Protein AF-A0A7W7KFP0-F1 (afdb_monomer)

Radius of gyration: 13.48 Å; Cα contacts (8 Å, |Δi|>4): 102; chains: 1; bounding box: 31×22×34 Å

Organism: Pseudomonas nitroreducens (NCBI:txid46680)

Mean predicted aligned error: 7.27 Å

Solvent-accessible surface area (backbone atoms only — not comparable to full-atom values): 4066 Å² total; per-residue (Å²): 134,78,56,59,31,90,88,79,64,45,59,57,46,46,78,50,76,38,69,68,48,75,49,76,56,92,96,47,75,48,78,42,70,64,45,42,34,32,35,20,71,85,81,66,46,75,47,56,35,72,76,42,44,56,53,53,51,53,47,54,50,41,58,74,70,68,112

Secondary structure (DSSP, 8-state):
-PPPPTTT--S-EEEEEEEEEEEEETTEEEEEEEEEEEEETTT--EEE-HHHHHHHHHHHHHHHTT-

pLDDT: mean 79.53, std 9.09, range [47.38, 90.56]

Nearest PDB structures (foldseek):
  3ga8-assembly1_A  TM=4.831E-01  e=9.027E-02  Escherichia coli K-12
  3o9x-assembly1_A  TM=5.345E-01  e=5.562E-01  Escherichia coli K-12
  7ul7-assembly1_b  TM=2.916E-01  e=5.565E+00  Mammarenavirus lassaense

Foldseek 3Di:
DQDADPPPRDSQKDKDWDQWDWDDDPPDIDIDGTWTFIARPPVRDTGTDPVNVVVVVVVVVVVVVVD

Sequence (67 aa):
MSHNCSKCGSHNTHKFNYEHFRVDYLDTSIDFHGIQGHQCLDCRNLDLSPACQAKVDQVDIAIRAGL

Structure (mmCIF, N/CA/C/O backbone):
data_AF-A0A7W7KFP0-F1
#
_entry.id   AF-A0A7W7KFP0-F1
#
loop_
_atom_site.group_PDB
_atom_site.id
_atom_site.type_symbol
_atom_site.label_atom_id
_atom_site.label_alt_id
_atom_site.label_comp_id
_atom_site.label_asym_id
_atom_site.label_entity_id
_atom_site.label_seq_id
_atom_site.pdbx_PDB_ins_code
_atom_site.Cartn_x
_atom_site.Cartn_y
_atom_site.Cartn_z
_atom_site.occupancy
_atom_site.B_iso_or_equiv
_atom_site.auth_seq_id
_atom_site.auth_comp_id
_atom_site.auth_asym_id
_atom_site.auth_atom_id
_atom_site.pdbx_PDB_model_num
ATOM 1 N N . MET A 1 1 ? 12.563 8.594 -14.356 1.00 47.38 1 MET A N 1
ATOM 2 C CA . MET A 1 1 ? 13.126 7.281 -13.981 1.00 47.38 1 MET A CA 1
ATOM 3 C C . MET A 1 1 ? 11.964 6.318 -13.836 1.00 47.38 1 MET A C 1
ATOM 5 O O . MET A 1 1 ? 11.090 6.588 -13.023 1.00 47.38 1 MET A O 1
ATOM 9 N N . SER A 1 2 ? 11.903 5.286 -14.676 1.00 59.69 2 SER A N 1
ATOM 10 C CA . SER A 1 2 ? 10.848 4.267 -14.633 1.00 59.69 2 SER A CA 1
ATOM 11 C C . SER A 1 2 ? 11.112 3.322 -13.462 1.00 59.69 2 SER A C 1
ATOM 13 O O . SER A 1 2 ? 12.240 2.865 -13.295 1.00 59.69 2 SER A O 1
ATOM 15 N N . HIS A 1 3 ? 10.109 3.074 -12.623 1.00 76.56 3 HIS A N 1
ATOM 16 C CA . HIS A 1 3 ? 10.203 2.103 -11.535 1.00 76.56 3 HIS A CA 1
ATOM 17 C C . HIS A 1 3 ? 9.997 0.692 -12.099 1.00 76.56 3 HIS A C 1
ATOM 19 O O . HIS A 1 3 ? 9.105 0.492 -12.927 1.00 76.56 3 HIS A O 1
ATOM 25 N N . ASN A 1 4 ? 10.798 -0.276 -11.663 1.00 87.12 4 ASN A N 1
ATOM 26 C CA . ASN A 1 4 ? 10.624 -1.670 -12.064 1.00 87.12 4 ASN A CA 1
ATOM 27 C C . ASN A 1 4 ? 9.694 -2.353 -11.075 1.00 87.12 4 ASN A C 1
ATOM 29 O O . ASN A 1 4 ? 9.885 -2.230 -9.870 1.00 87.12 4 ASN A O 1
ATOM 33 N N . CYS A 1 5 ? 8.725 -3.102 -11.585 1.00 86.94 5 CYS A N 1
ATOM 34 C CA . CYS A 1 5 ? 7.858 -3.910 -10.749 1.00 86.94 5 CYS A CA 1
ATOM 35 C C . CYS A 1 5 ? 8.670 -4.971 -10.001 1.00 86.94 5 CYS A C 1
ATOM 37 O O . CYS A 1 5 ? 9.337 -5.794 -10.633 1.00 86.94 5 CYS A O 1
ATOM 39 N N . SER A 1 6 ? 8.546 -5.017 -8.677 1.00 86.50 6 SER A N 1
ATOM 40 C CA . SER A 1 6 ? 9.243 -5.992 -7.828 1.00 86.50 6 SER A CA 1
ATOM 41 C C . SER A 1 6 ? 8.843 -7.443 -8.118 1.00 86.50 6 SER A C 1
ATOM 43 O O . SER A 1 6 ? 9.650 -8.355 -7.956 1.00 86.50 6 SER A O 1
ATOM 45 N N . LYS A 1 7 ? 7.607 -7.667 -8.585 1.00 88.62 7 LYS A N 1
ATOM 46 C CA . LYS A 1 7 ? 7.046 -9.007 -8.803 1.00 88.62 7 LYS A CA 1
ATOM 47 C C . LYS A 1 7 ? 7.416 -9.631 -10.146 1.00 88.62 7 LYS A C 1
ATOM 49 O O . LYS A 1 7 ? 7.656 -10.831 -10.211 1.00 88.62 7 LYS A O 1
ATOM 54 N N . CYS A 1 8 ? 7.399 -8.850 -11.226 1.00 90.25 8 CYS A N 1
ATOM 55 C CA . CYS A 1 8 ? 7.610 -9.370 -12.585 1.00 90.25 8 CYS A CA 1
ATOM 56 C C . CYS A 1 8 ? 8.806 -8.747 -13.316 1.00 90.25 8 CYS A C 1
ATOM 58 O O . CYS A 1 8 ? 9.103 -9.145 -14.437 1.00 90.25 8 CYS A O 1
ATOM 60 N N . GLY A 1 9 ? 9.469 -7.752 -12.721 1.00 89.25 9 GLY A N 1
ATOM 61 C CA . GLY A 1 9 ? 10.588 -7.037 -13.334 1.00 89.25 9 GLY A CA 1
ATOM 62 C C . GLY A 1 9 ? 10.198 -6.055 -14.442 1.00 89.25 9 GLY A C 1
ATOM 63 O O . GLY A 1 9 ? 11.075 -5.373 -14.965 1.00 89.25 9 GLY A O 1
ATOM 64 N N . SER A 1 10 ? 8.913 -5.945 -14.801 1.00 89.69 10 SER A N 1
ATOM 65 C CA . SER A 1 10 ? 8.476 -5.036 -15.864 1.00 89.69 10 SER A CA 1
ATOM 66 C C . SER A 1 10 ? 8.729 -3.567 -15.519 1.00 89.69 10 SER A C 1
ATOM 68 O O . SER A 1 10 ? 8.483 -3.119 -14.398 1.00 89.69 10 SER A O 1
ATOM 70 N N . HIS A 1 11 ? 9.159 -2.802 -16.522 1.00 89.00 11 HIS A N 1
ATOM 71 C CA . HIS A 1 11 ? 9.307 -1.347 -16.469 1.00 89.00 11 HIS A CA 1
ATOM 72 C C . HIS A 1 11 ? 7.989 -0.597 -16.720 1.00 89.00 11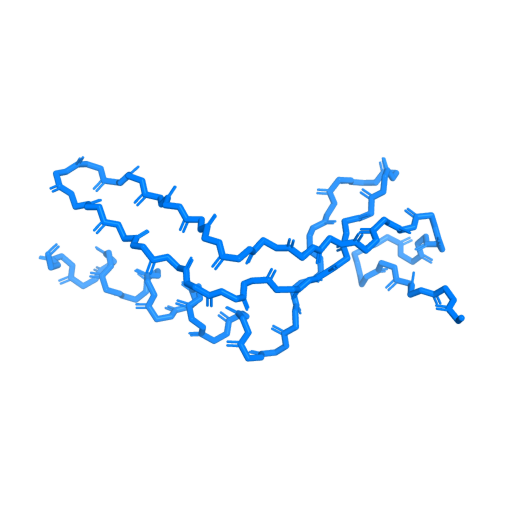 HIS A C 1
ATOM 74 O O . HIS A 1 11 ? 7.940 0.627 -16.586 1.00 89.00 11 HIS A O 1
ATOM 80 N N . ASN A 1 12 ? 6.931 -1.311 -17.116 1.00 89.81 12 ASN A N 1
ATOM 81 C CA . ASN A 1 12 ? 5.626 -0.744 -17.422 1.00 89.81 12 ASN A CA 1
ATOM 82 C C . ASN A 1 12 ? 4.840 -0.508 -16.126 1.00 89.81 12 ASN A C 1
ATOM 84 O O . ASN A 1 12 ? 3.947 -1.275 -15.751 1.00 89.81 12 ASN A O 1
ATOM 88 N N . THR A 1 13 ? 5.240 0.526 -15.388 1.00 88.75 13 THR A N 1
ATOM 89 C CA . THR A 1 13 ? 4.633 0.896 -14.112 1.00 88.75 13 THR A CA 1
ATOM 90 C C . THR A 1 13 ? 4.008 2.286 -14.177 1.00 88.75 13 THR A C 1
ATOM 92 O O . THR A 1 13 ? 4.560 3.227 -14.746 1.00 88.75 13 THR A O 1
ATOM 95 N N . HIS A 1 14 ? 2.826 2.419 -13.584 1.00 89.19 14 HIS A N 1
ATOM 96 C CA . HIS A 1 14 ? 2.086 3.661 -13.462 1.00 89.19 14 HIS A CA 1
ATOM 97 C C . HIS A 1 14 ? 2.198 4.177 -12.029 1.00 89.19 14 HIS A C 1
ATOM 99 O O . HIS A 1 14 ? 1.742 3.530 -11.086 1.00 89.19 14 HIS A O 1
ATOM 105 N N . LYS A 1 15 ? 2.822 5.342 -11.849 1.00 87.94 15 LYS A N 1
ATOM 106 C CA . LYS A 1 15 ? 2.872 6.000 -10.543 1.00 87.94 15 LYS A CA 1
ATOM 107 C C . LYS A 1 15 ? 1.490 6.548 -10.202 1.00 87.94 15 LYS A C 1
ATOM 109 O O . LYS A 1 15 ? 0.923 7.290 -10.996 1.00 87.94 15 LYS A O 1
ATOM 114 N N . PHE A 1 16 ? 1.008 6.256 -9.002 1.00 86.06 16 PHE A N 1
ATOM 115 C CA . PHE A 1 16 ? -0.232 6.821 -8.483 1.00 86.06 16 PHE A CA 1
ATOM 116 C C . PHE A 1 16 ? 0.002 7.508 -7.137 1.00 86.06 16 PHE A C 1
ATOM 118 O O . PHE A 1 16 ? 0.935 7.185 -6.394 1.00 86.06 16 PHE A O 1
ATOM 125 N N . ASN A 1 17 ? -0.851 8.484 -6.846 1.00 85.12 17 ASN A N 1
ATOM 126 C CA . ASN A 1 17 ? -0.862 9.222 -5.595 1.00 85.12 17 ASN A CA 1
ATOM 127 C C . ASN A 1 17 ? -2.317 9.424 -5.172 1.00 85.12 17 ASN A C 1
ATOM 129 O O . ASN A 1 17 ? -3.024 10.222 -5.782 1.00 85.12 17 ASN A O 1
ATOM 133 N N . TYR A 1 18 ? -2.756 8.681 -4.164 1.00 80.75 18 TYR A N 1
ATOM 134 C CA . TYR A 1 18 ? -4.077 8.834 -3.574 1.00 80.75 18 TYR A CA 1
ATOM 135 C C . TYR A 1 18 ? -3.957 9.674 -2.308 1.00 80.75 18 TYR A C 1
ATOM 137 O O . TYR A 1 18 ? -3.308 9.281 -1.336 1.00 80.75 18 TYR A O 1
ATOM 145 N N . GLU A 1 19 ? -4.601 10.836 -2.315 1.00 80.69 19 GLU A N 1
ATOM 146 C CA . GLU A 1 19 ? -4.671 11.702 -1.136 1.00 80.69 19 GLU A CA 1
ATOM 147 C C . GLU A 1 19 ? -5.484 11.041 -0.019 1.00 80.69 19 GLU A C 1
ATOM 149 O O . GLU A 1 19 ? -5.105 11.115 1.152 1.00 80.69 19 GLU A O 1
ATOM 154 N N . HIS A 1 20 ? -6.547 10.330 -0.400 1.00 79.62 20 HIS A N 1
ATOM 155 C CA . HIS A 1 20 ? -7.436 9.616 0.500 1.00 79.62 20 HIS A CA 1
ATOM 156 C C . HIS A 1 20 ? -7.884 8.290 -0.122 1.00 79.62 20 HIS A C 1
ATOM 158 O O . HIS A 1 20 ? -8.319 8.259 -1.274 1.00 79.62 20 HIS A O 1
ATOM 164 N N . PHE A 1 21 ? -7.772 7.199 0.629 1.00 76.06 21 PHE A N 1
ATOM 165 C CA . PHE A 1 21 ? -8.187 5.864 0.216 1.00 76.06 21 PHE A CA 1
ATOM 166 C C . PHE A 1 21 ? -8.827 5.155 1.405 1.00 76.06 21 PHE A C 1
ATOM 168 O O . PHE A 1 21 ? -8.163 4.930 2.409 1.00 76.06 21 PHE A O 1
ATOM 175 N N . ARG A 1 22 ? -10.108 4.810 1.302 1.00 80.00 22 ARG A N 1
ATOM 176 C CA . ARG A 1 22 ? -10.847 4.117 2.359 1.00 80.00 22 ARG A CA 1
ATOM 177 C C . ARG A 1 22 ? -10.998 2.648 1.998 1.00 80.00 22 ARG A C 1
ATOM 179 O O . ARG A 1 22 ? -11.410 2.333 0.883 1.00 80.00 22 ARG A O 1
ATOM 186 N N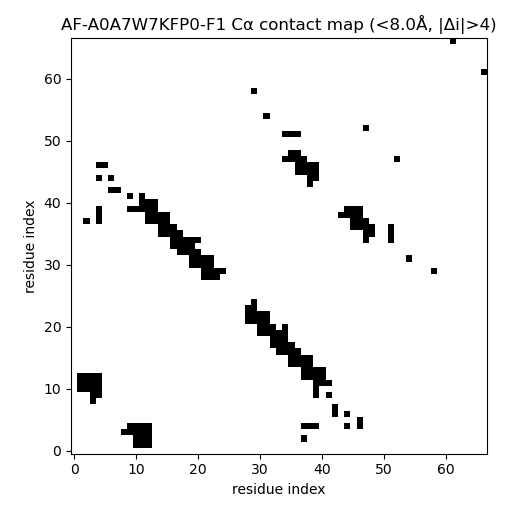 . VAL A 1 23 ? -10.667 1.769 2.938 1.00 74.25 23 VAL A N 1
ATOM 187 C CA . VAL A 1 23 ? -10.955 0.335 2.845 1.00 74.25 23 VAL A CA 1
ATOM 188 C C . VAL A 1 23 ? -12.003 0.002 3.887 1.00 74.25 23 VAL A C 1
ATOM 190 O O . VAL A 1 23 ? -11.770 0.167 5.080 1.00 74.25 23 VAL A O 1
ATOM 193 N N . ASP A 1 24 ? -13.151 -0.474 3.427 1.00 78.69 24 ASP A N 1
ATOM 194 C CA . ASP A 1 24 ? -14.192 -1.013 4.291 1.00 78.69 24 ASP A CA 1
ATOM 195 C C . ASP A 1 24 ? -13.992 -2.533 4.406 1.00 78.69 24 ASP A C 1
ATOM 197 O O . ASP A 1 24 ? -14.011 -3.247 3.400 1.00 78.69 24 ASP A O 1
ATOM 201 N N . TYR A 1 25 ? -13.754 -3.028 5.622 1.00 69.12 25 TYR A N 1
ATOM 202 C CA . TYR A 1 25 ? -13.622 -4.451 5.927 1.00 69.12 25 TYR A CA 1
ATOM 203 C C . TYR A 1 25 ? -14.565 -4.829 7.073 1.00 69.12 25 TYR A C 1
ATOM 205 O O . TYR A 1 25 ? -14.360 -4.424 8.216 1.00 69.12 25 TYR A O 1
ATOM 213 N N . LEU A 1 26 ? -15.589 -5.633 6.762 1.00 80.19 26 LEU A N 1
ATOM 214 C CA . LEU A 1 26 ? -16.706 -5.933 7.671 1.00 80.19 26 LEU A CA 1
ATOM 215 C C . LEU A 1 26 ? -17.350 -4.631 8.191 1.00 80.19 26 LEU A C 1
ATOM 217 O O . LEU A 1 26 ? -17.758 -3.803 7.380 1.00 80.19 26 LEU A O 1
ATOM 221 N N . ASP A 1 27 ? -17.427 -4.451 9.510 1.00 78.31 27 ASP A N 1
ATOM 222 C CA . ASP A 1 27 ? -17.975 -3.257 10.166 1.00 78.31 27 ASP A CA 1
ATOM 223 C C . ASP A 1 27 ? -16.911 -2.175 10.438 1.00 78.31 27 ASP A C 1
ATOM 225 O O . ASP A 1 27 ? -17.212 -1.138 11.034 1.00 78.31 27 ASP A O 1
ATOM 229 N N . THR A 1 28 ? -15.669 -2.392 9.990 1.00 68.69 28 THR A N 1
ATOM 230 C CA . THR A 1 28 ? -14.542 -1.487 10.228 1.00 68.69 28 THR A CA 1
ATOM 231 C C . THR A 1 28 ? -14.155 -0.770 8.940 1.00 68.69 28 THR A C 1
ATOM 233 O O . THR A 1 28 ? -13.760 -1.377 7.945 1.00 68.69 28 THR A O 1
ATOM 236 N N . SER A 1 29 ? -14.226 0.557 8.970 1.00 77.75 29 SER A N 1
ATOM 237 C CA . SER A 1 29 ? -13.725 1.418 7.901 1.00 77.75 29 SER A CA 1
ATOM 238 C C . SER A 1 29 ? -12.357 1.958 8.273 1.00 77.75 29 SER A C 1
ATOM 240 O O . 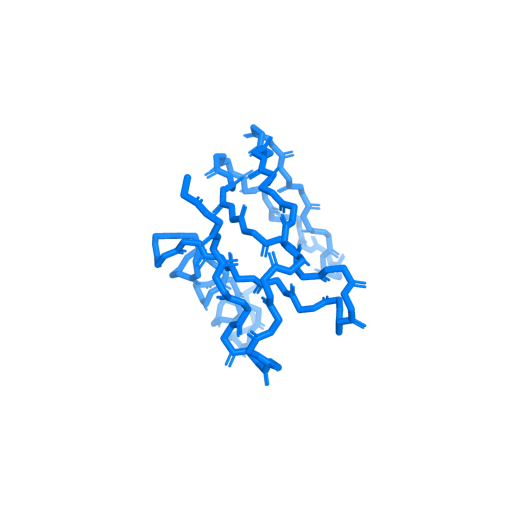SER A 1 29 ? -12.185 2.521 9.354 1.00 77.75 29 SER A O 1
ATOM 242 N N . ILE A 1 30 ? -11.389 1.796 7.375 1.00 75.12 30 ILE A N 1
ATOM 243 C CA . ILE A 1 30 ? -10.025 2.260 7.594 1.00 75.12 30 ILE A CA 1
ATOM 244 C C . ILE A 1 30 ? -9.652 3.258 6.511 1.00 75.12 30 ILE A C 1
ATOM 246 O O . ILE A 1 30 ? -9.527 2.921 5.331 1.00 75.12 30 ILE A O 1
ATOM 250 N N . ASP A 1 31 ? -9.477 4.502 6.939 1.00 77.38 31 ASP A N 1
ATOM 251 C CA . ASP A 1 31 ? -9.083 5.611 6.089 1.00 77.38 31 ASP A CA 1
ATOM 252 C C . ASP A 1 31 ? -7.555 5.722 6.031 1.00 77.38 31 ASP A C 1
ATOM 254 O O . ASP A 1 31 ? -6.857 5.927 7.029 1.00 77.38 31 ASP A O 1
ATOM 258 N N . PHE A 1 32 ? -7.015 5.600 4.825 1.00 74.12 32 PHE A N 1
ATOM 259 C CA . PHE A 1 32 ? -5.612 5.821 4.534 1.00 74.12 32 PHE A CA 1
ATOM 260 C C . PHE A 1 32 ? -5.426 7.185 3.876 1.00 74.12 32 PHE A C 1
ATOM 262 O O . PHE A 1 32 ? -6.024 7.497 2.846 1.00 74.12 32 PHE A O 1
ATOM 269 N N . HIS A 1 33 ? -4.513 7.979 4.429 1.00 79.25 33 HIS A N 1
ATOM 270 C CA . HIS A 1 33 ? -4.109 9.259 3.852 1.00 79.25 33 HIS A CA 1
ATOM 271 C C . HIS A 1 33 ? -2.707 9.177 3.246 1.00 79.25 33 HIS A C 1
ATOM 273 O O . HIS A 1 33 ? -1.781 8.630 3.867 1.00 79.25 33 HIS A O 1
ATOM 279 N N . GLY A 1 34 ? -2.553 9.771 2.059 1.00 76.69 34 GLY A N 1
ATOM 280 C CA . GLY A 1 34 ? -1.267 9.926 1.377 1.00 76.69 34 GLY A CA 1
ATOM 281 C C . GLY A 1 34 ? -0.646 8.602 0.931 1.00 76.69 34 GLY A C 1
ATOM 282 O O . GLY A 1 34 ? 0.518 8.331 1.229 1.00 76.69 34 GLY A O 1
ATOM 283 N N . ILE A 1 35 ? -1.421 7.760 0.245 1.00 79.25 35 ILE A N 1
ATOM 284 C CA . ILE A 1 35 ? -0.918 6.523 -0.355 1.00 79.25 35 ILE A CA 1
ATOM 285 C C . ILE A 1 35 ? -0.220 6.859 -1.675 1.00 79.25 35 ILE A C 1
ATOM 287 O O . ILE A 1 35 ? -0.850 7.297 -2.636 1.00 79.25 35 ILE A O 1
ATOM 291 N N . GLN A 1 36 ? 1.083 6.590 -1.749 1.00 83.75 36 GLN A N 1
ATOM 292 C CA . GLN A 1 36 ? 1.863 6.710 -2.979 1.00 83.75 36 GLN A CA 1
ATOM 293 C C . GLN A 1 36 ? 2.573 5.393 -3.300 1.00 83.75 36 GLN A C 1
ATOM 295 O O . GLN A 1 36 ? 3.193 4.773 -2.425 1.00 83.75 36 GLN A O 1
ATOM 300 N N . GLY A 1 37 ? 2.519 5.006 -4.574 1.00 87.56 37 GLY A N 1
ATOM 301 C CA . GLY A 1 37 ? 3.149 3.794 -5.080 1.00 87.56 37 GLY A CA 1
ATOM 302 C C . GLY A 1 37 ? 3.215 3.744 -6.605 1.00 87.56 37 GLY A C 1
ATOM 303 O O . GLY A 1 37 ? 2.954 4.731 -7.299 1.00 87.56 37 GLY A O 1
ATOM 304 N N . HIS A 1 38 ? 3.576 2.573 -7.116 1.00 89.62 38 HIS A N 1
ATOM 305 C CA . HIS A 1 38 ? 3.630 2.253 -8.534 1.00 89.62 38 HIS A CA 1
ATOM 306 C C . HIS A 1 38 ? 2.791 1.006 -8.801 1.00 89.62 38 HIS A C 1
ATOM 308 O O . HIS A 1 38 ? 2.972 -0.025 -8.165 1.00 89.62 38 HIS A O 1
ATOM 314 N N . GLN A 1 39 ? 1.868 1.082 -9.751 1.00 89.12 39 GLN A N 1
ATOM 315 C CA . GLN A 1 39 ? 1.104 -0.066 -10.214 1.00 89.12 39 GLN A CA 1
ATOM 316 C C . GLN A 1 39 ? 1.751 -0.615 -11.479 1.00 89.12 39 GLN A C 1
ATOM 318 O O . GLN A 1 39 ? 1.861 0.089 -12.478 1.00 89.12 39 GLN A O 1
ATOM 323 N N . CYS A 1 40 ? 2.165 -1.874 -11.473 1.00 90.50 40 CYS A N 1
ATOM 324 C CA . CYS A 1 40 ? 2.604 -2.541 -12.689 1.00 90.50 40 CYS A CA 1
ATOM 325 C C . CYS A 1 40 ? 1.404 -2.840 -13.585 1.00 90.50 40 CYS A C 1
ATOM 327 O O . CYS A 1 40 ? 0.462 -3.490 -13.147 1.00 90.50 40 CYS A O 1
ATOM 329 N N . LEU A 1 41 ? 1.436 -2.400 -14.840 1.00 89.88 41 LEU A N 1
ATOM 330 C CA . LEU A 1 41 ? 0.328 -2.620 -15.770 1.00 89.88 41 LEU A CA 1
ATOM 331 C C . LEU A 1 41 ? 0.307 -4.049 -16.331 1.00 89.88 41 LEU A C 1
ATOM 333 O O . LEU A 1 41 ? -0.763 -4.545 -16.675 1.00 89.88 41 LEU A O 1
ATOM 337 N N . ASP A 1 42 ? 1.454 -4.733 -16.346 1.00 90.06 42 ASP A N 1
ATOM 338 C CA . ASP A 1 42 ? 1.568 -6.073 -16.931 1.00 90.06 42 ASP A CA 1
ATOM 339 C C . ASP A 1 42 ? 1.075 -7.167 -15.975 1.00 90.06 42 ASP A C 1
ATOM 341 O O . ASP A 1 42 ? 0.282 -8.023 -16.357 1.00 90.06 42 ASP A O 1
ATOM 345 N N . CYS A 1 43 ? 1.505 -7.137 -14.708 1.00 90.56 43 CYS A N 1
ATOM 346 C CA . CYS A 1 43 ? 1.109 -8.137 -13.708 1.00 90.56 43 CYS A CA 1
ATOM 347 C C . CYS A 1 43 ? 0.108 -7.614 -12.668 1.00 90.56 43 CYS A C 1
ATOM 349 O O . CYS A 1 43 ? -0.247 -8.344 -11.741 1.00 90.56 43 CYS A O 1
ATOM 351 N N . ARG A 1 44 ? -0.322 -6.349 -12.795 1.00 87.88 44 ARG A N 1
ATOM 352 C CA . ARG A 1 44 ? -1.224 -5.649 -11.860 1.00 87.88 44 ARG A CA 1
ATOM 353 C C . ARG A 1 44 ? -0.738 -5.599 -10.409 1.00 87.88 44 ARG A C 1
ATOM 355 O O . ARG A 1 44 ? -1.530 -5.330 -9.510 1.00 87.88 44 ARG A O 1
ATOM 362 N N . ASN A 1 45 ? 0.555 -5.830 -10.171 1.00 88.06 45 ASN A N 1
ATOM 363 C CA . ASN A 1 45 ? 1.145 -5.714 -8.842 1.00 88.06 45 ASN A CA 1
ATOM 364 C C . ASN A 1 45 ? 1.199 -4.252 -8.393 1.00 88.06 45 ASN A C 1
ATOM 366 O O . ASN A 1 45 ? 1.492 -3.366 -9.196 1.00 88.06 45 ASN A O 1
ATOM 370 N N . LEU A 1 46 ? 0.963 -4.018 -7.108 1.00 86.12 46 LEU A N 1
ATOM 371 C CA . LEU A 1 46 ? 1.078 -2.708 -6.477 1.00 86.12 46 LEU A CA 1
ATOM 372 C C . LEU A 1 46 ? 2.378 -2.672 -5.670 1.00 86.12 46 LEU A C 1
ATOM 374 O O . LEU A 1 46 ? 2.496 -3.345 -4.654 1.00 86.12 46 LEU A O 1
ATOM 378 N N . ASP A 1 47 ? 3.347 -1.890 -6.134 1.00 85.81 47 ASP A N 1
ATOM 379 C CA . ASP A 1 47 ? 4.559 -1.553 -5.392 1.00 85.81 47 ASP A CA 1
ATOM 380 C C . ASP A 1 47 ? 4.301 -0.286 -4.575 1.00 85.81 47 ASP A C 1
ATOM 382 O O . ASP A 1 47 ? 4.391 0.845 -5.067 1.00 85.81 47 ASP A O 1
ATOM 386 N N . LEU A 1 48 ? 3.915 -0.476 -3.317 1.00 82.56 48 LEU A N 1
ATOM 387 C CA . LEU A 1 48 ? 3.710 0.614 -2.372 1.00 82.56 48 LEU A CA 1
ATOM 388 C C . LEU A 1 48 ? 5.055 1.140 -1.866 1.00 82.56 48 LEU A C 1
ATOM 390 O O . LEU A 1 48 ? 6.030 0.402 -1.729 1.00 82.56 48 LEU A O 1
ATOM 394 N N . SER A 1 49 ? 5.116 2.435 -1.551 1.00 80.31 49 SER A N 1
ATOM 395 C CA . SER A 1 49 ? 6.264 2.964 -0.809 1.00 80.31 49 SER A CA 1
ATOM 396 C C . SER A 1 49 ? 6.386 2.271 0.561 1.00 80.31 49 SER A C 1
ATOM 398 O O . SER A 1 49 ? 5.358 1.924 1.147 1.00 80.31 49 SER A O 1
ATOM 400 N N . PRO A 1 50 ? 7.598 2.117 1.132 1.00 79.56 50 PRO A N 1
ATOM 401 C CA . PRO A 1 50 ? 7.782 1.435 2.419 1.00 79.56 50 PRO A CA 1
ATOM 402 C C . PRO A 1 50 ? 6.926 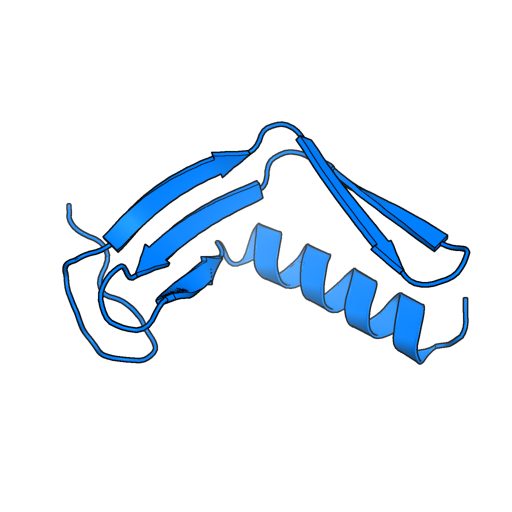2.019 3.551 1.00 79.56 50 PRO A C 1
ATOM 404 O O . PRO A 1 50 ? 6.367 1.285 4.360 1.00 79.56 50 PRO A O 1
ATOM 407 N N . ALA A 1 51 ? 6.761 3.346 3.572 1.00 75.44 51 ALA A N 1
ATOM 408 C CA . ALA A 1 51 ? 5.906 4.032 4.538 1.00 75.44 51 ALA A CA 1
ATOM 409 C C . ALA A 1 51 ? 4.421 3.666 4.379 1.00 75.44 51 ALA A C 1
ATOM 411 O O . ALA A 1 51 ? 3.683 3.614 5.358 1.00 75.44 51 ALA A O 1
ATOM 412 N N . CYS A 1 52 ? 3.976 3.419 3.148 1.00 75.69 52 CYS A N 1
ATOM 413 C CA . CYS A 1 52 ? 2.608 3.027 2.856 1.00 75.69 52 CYS A CA 1
ATOM 414 C C . CYS A 1 52 ? 2.378 1.534 3.122 1.00 75.69 52 CYS A C 1
ATOM 416 O O . CYS A 1 52 ? 1.369 1.188 3.730 1.00 75.69 52 CYS A O 1
ATOM 418 N N . GLN A 1 53 ? 3.345 0.677 2.779 1.00 78.44 53 GLN A N 1
ATOM 419 C CA . GLN A 1 53 ? 3.315 -0.745 3.123 1.00 78.44 53 GLN A CA 1
ATOM 420 C C . GLN A 1 53 ? 3.196 -0.943 4.638 1.00 78.44 53 GLN A C 1
ATOM 422 O O . GLN A 1 53 ? 2.326 -1.678 5.079 1.00 78.44 53 GLN A O 1
ATOM 427 N N . ALA A 1 54 ? 3.957 -0.188 5.439 1.00 79.62 54 ALA A N 1
ATOM 428 C CA . ALA A 1 54 ? 3.859 -0.245 6.896 1.00 79.62 54 ALA A CA 1
ATOM 429 C C . ALA A 1 54 ? 2.455 0.111 7.428 1.00 79.62 54 ALA A C 1
ATOM 431 O O . ALA A 1 54 ? 2.025 -0.456 8.428 1.00 79.62 54 ALA A O 1
ATOM 432 N N . LYS A 1 55 ? 1.725 1.028 6.773 1.00 75.12 55 LYS A N 1
ATOM 433 C CA . LYS A 1 55 ? 0.329 1.338 7.135 1.00 75.12 55 LYS A CA 1
ATOM 434 C C . LYS A 1 55 ? -0.615 0.196 6.763 1.00 75.12 55 LYS A C 1
ATOM 436 O O . LYS A 1 55 ? -1.501 -0.123 7.543 1.00 75.12 55 LYS A O 1
ATOM 441 N N . VAL A 1 56 ? -0.435 -0.409 5.588 1.00 76.00 56 VAL A N 1
ATOM 442 C CA . VAL A 1 56 ? -1.228 -1.576 5.167 1.00 76.00 56 VAL A CA 1
ATOM 443 C C . VAL A 1 56 ? -0.976 -2.759 6.102 1.00 76.00 56 VAL A C 1
ATOM 445 O O . VAL A 1 56 ? -1.931 -3.378 6.555 1.00 76.00 56 VAL A O 1
ATOM 448 N N . ASP A 1 57 ? 0.279 -3.012 6.473 1.00 79.06 57 ASP A N 1
ATOM 449 C CA . ASP A 1 57 ? 0.638 -4.065 7.427 1.00 79.06 57 ASP A CA 1
ATOM 450 C C . ASP A 1 57 ? 0.033 -3.797 8.816 1.00 79.06 57 ASP A C 1
ATOM 452 O O . ASP A 1 57 ? -0.461 -4.720 9.455 1.00 79.06 57 ASP A O 1
ATOM 456 N N . GLN A 1 58 ? -0.001 -2.540 9.283 1.00 67.81 58 GLN A N 1
ATOM 457 C CA . GLN A 1 58 ? -0.687 -2.175 10.535 1.00 67.81 58 GLN A CA 1
ATOM 458 C C . GLN A 1 58 ? -2.182 -2.504 10.498 1.00 67.81 58 GLN A C 1
ATOM 460 O O . GLN A 1 58 ? -2.747 -2.913 11.510 1.00 67.81 58 GLN A O 1
ATOM 465 N N . VAL A 1 59 ? -2.812 -2.347 9.336 1.00 71.88 59 VAL A N 1
ATOM 466 C CA . VAL A 1 59 ? -4.225 -2.665 9.131 1.00 71.88 59 VAL A CA 1
ATOM 467 C C . VAL A 1 59 ? -4.464 -4.165 9.060 1.00 71.88 59 VAL A C 1
ATOM 469 O O . VAL A 1 59 ? -5.377 -4.648 9.722 1.00 71.88 59 VAL A O 1
ATOM 472 N N . ASP A 1 60 ? -3.626 -4.909 8.338 1.00 74.38 60 ASP A N 1
ATOM 473 C CA . ASP A 1 60 ? -3.685 -6.375 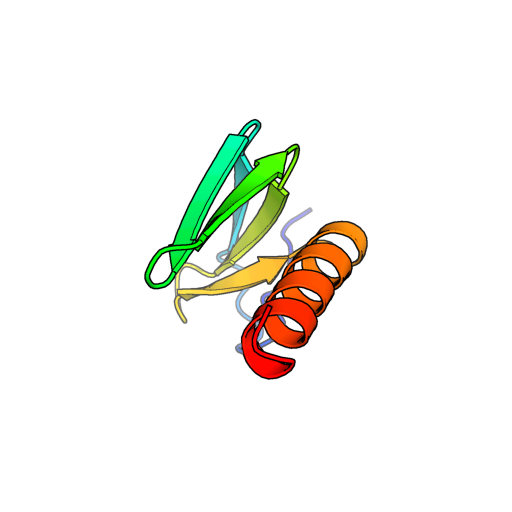8.324 1.00 74.38 60 ASP A CA 1
ATOM 474 C C . ASP A 1 60 ? -3.540 -6.937 9.746 1.00 74.38 60 ASP A C 1
ATOM 476 O O . ASP A 1 60 ? -4.345 -7.763 10.176 1.00 74.38 60 ASP A O 1
ATOM 480 N N . ILE A 1 61 ? -2.591 -6.403 10.524 1.00 75.88 61 ILE A N 1
ATOM 481 C CA . ILE A 1 61 ? -2.406 -6.755 11.937 1.00 75.88 61 ILE A CA 1
ATOM 482 C C . ILE A 1 61 ? -3.655 -6.417 12.759 1.00 75.88 61 ILE A C 1
ATOM 484 O O . ILE A 1 61 ? -4.099 -7.260 13.536 1.00 75.88 61 ILE A O 1
ATOM 488 N N . ALA A 1 62 ? -4.228 -5.220 12.603 1.00 69.25 62 ALA A N 1
ATOM 489 C CA . ALA A 1 62 ? -5.408 -4.802 13.359 1.00 69.25 62 ALA A CA 1
ATOM 490 C C . ALA A 1 62 ? -6.635 -5.678 13.052 1.00 69.25 62 ALA A C 1
ATOM 492 O O . ALA A 1 62 ? -7.288 -6.162 13.976 1.00 69.25 62 ALA A O 1
ATOM 493 N N . ILE A 1 63 ? -6.890 -5.960 11.770 1.00 70.75 63 ILE A N 1
ATOM 494 C CA . ILE A 1 63 ? -7.961 -6.858 11.318 1.00 70.75 63 ILE A CA 1
ATOM 495 C C . ILE A 1 63 ? -7.742 -8.269 11.879 1.00 70.75 63 ILE A C 1
ATOM 497 O O . ILE A 1 63 ? -8.663 -8.886 12.414 1.00 70.75 63 ILE A O 1
ATOM 501 N N . ARG A 1 64 ? -6.515 -8.797 11.789 1.00 70.81 64 ARG A N 1
ATOM 502 C CA . ARG A 1 64 ? -6.185 -10.154 12.248 1.00 70.81 64 ARG A CA 1
ATOM 503 C C . ARG A 1 64 ? -6.216 -10.296 13.770 1.00 70.81 64 ARG A C 1
ATOM 505 O O . ARG A 1 64 ? -6.461 -11.394 14.265 1.00 70.81 64 ARG A O 1
ATOM 512 N N . ALA A 1 65 ? -5.988 -9.209 14.502 1.00 70.19 65 ALA A N 1
ATOM 513 C CA . ALA A 1 65 ? -6.122 -9.151 15.954 1.00 70.19 65 ALA A CA 1
ATOM 514 C C . ALA A 1 65 ? -7.588 -9.095 16.431 1.00 70.19 65 ALA A C 1
ATOM 516 O O . ALA A 1 65 ? -7.821 -9.208 17.633 1.00 70.19 65 ALA A O 1
ATOM 517 N N . GLY A 1 66 ? -8.562 -8.981 15.517 1.00 55.31 66 GLY A N 1
ATOM 518 C CA . GLY A 1 66 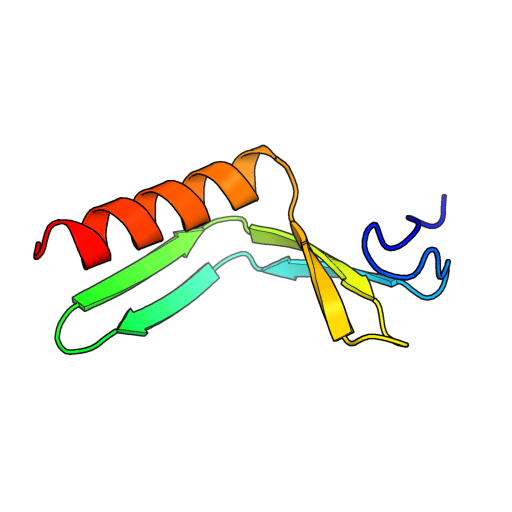? -9.990 -8.986 15.842 1.00 55.31 66 GLY A CA 1
ATOM 519 C C . GLY A 1 66 ? -10.475 -7.705 16.523 1.00 55.31 66 GLY A C 1
ATOM 520 O O . GLY A 1 66 ? -11.337 -7.789 17.398 1.00 55.31 66 GLY A O 1
ATOM 521 N N . LEU A 1 67 ? -9.882 -6.560 16.160 1.00 57.44 67 LEU A N 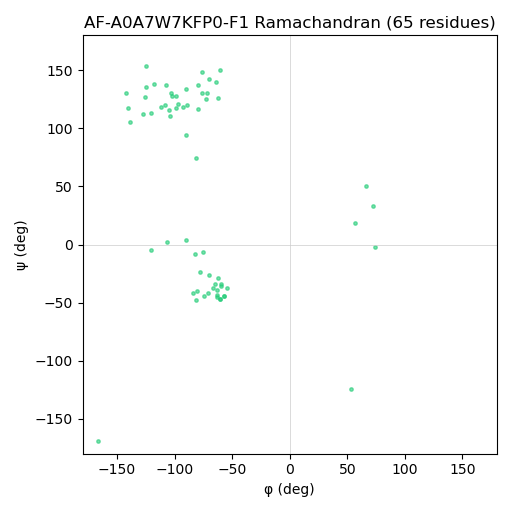1
ATOM 522 C CA . LEU A 1 67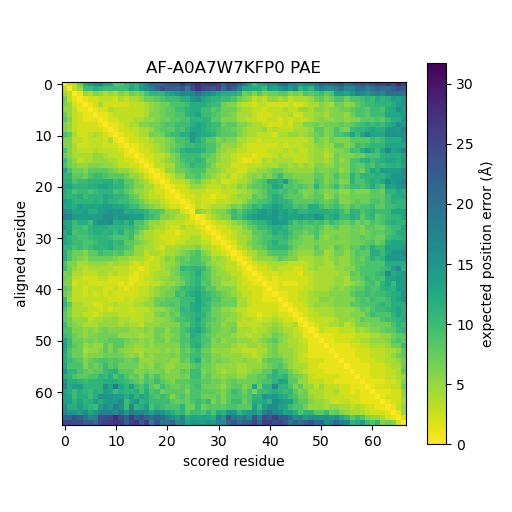 ? -10.337 -5.226 16.569 1.00 57.44 67 LEU A CA 1
ATOM 523 C C . LEU A 1 67 ? -11.656 -4.829 15.901 1.00 57.44 67 LEU A C 1
ATOM 525 O O . LEU A 1 67 ? -11.807 -5.096 14.686 1.00 57.44 67 LEU A O 1
#

=== Feature glossary ===
Key to the feature types in this record:

Secondary structure (8-state, DSSP). Secondary structure is the local, repeating backbone conformation. DSSP classifies it into eight states by reading the hydrogen-bond network: three helix types (H, G, I), two β types (E, B), two non-regular types (T, S), and unstructured coil (-).

Backbone torsions (φ/ψ). Backbone dihedral angles. Every residue except chain termini has a φ (preceding-C → N → Cα → C) and a ψ (N → Cα → C → next-N). They are reported in degrees following the IUPAC sign convention. Secondary structure is essentially a statement about which (φ, ψ) basin each residue occupies.

Predicted aligned error. Predicted Aligned Error (PAE) is an AlphaFold confidence matrix: entry (i, j) is the expected error in the position of residue j, in ångströms, when the prediction is superimposed on the true structure at residue i. Low PAE within a block of residues means that block is internally rigid and well-predicted; high PAE between two blocks means their relative placement is uncertain even if each block individually is confident.

B-factor. B-factor (Debye–Waller factor) reflects atomic displacement in the crystal lattice. It is an experimental observable (units Å²), not a prediction; low values mean the atom is pinned down, high values mean it moves or is heterogeneous across the crystal.

Secondary structure (3-state, P-SEA). Three-state secondary structure (P-SEA) collapses the eight DSSP classes into helix (a), strand (b), and coil (c). P-SEA assigns these from Cα geometry alone — distances and angles — without requiring backbone oxygens, so it works on any Cα trace.

Sequence. Primary structure: the covalent order of the twenty standard amino acids along the backbone. Two proteins with the same sequence will (almost always) fold to the same structure; two with 30% identity often share a fold but not the details.

pLDDT. pLDDT is the predicted lDDT-Cα score: AlphaFold's confidence that the local environment of each residue (all inter-atomic distances within 15 Å) is correctly placed. It is a per-residue number between 0 and 100, with higher meaning more reliable.

InterPro / GO / CATH / organism. Functional annotations link the protein to curated databases. InterPro entries identify conserved domains and families by matching the sequence against member-database signatures (Pfam, PROSITE, CDD, …). Gene Ontology (GO) terms describe molecular function, biological process, and cellular component in a controlled vocabulary. CATH places the structure in a hierarchical fold classification (Class/Architecture/Topology/Homologous-superfamily). The organism is the source species.

Contact-map, Ramachandran, and PAE plots. Three diagnostic plots accompany the record. The Cα contact map visualizes the tertiary structure as a 2D adjacency matrix (8 Å cutoff, sequence-local contacts suppressed). The Ramachandran plot shows the distribution of backbone (φ, ψ) torsions, with points 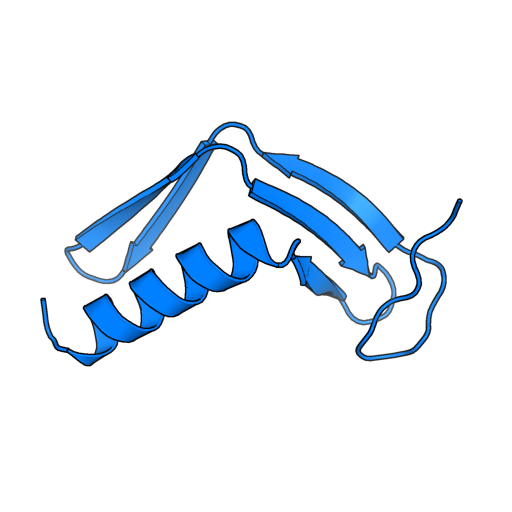in the α and β basins reflecting secondary structure content. The PAE plot shows AlphaFold's inter-residue confidence as a color matrix.

mmCIF coordinates. The mmCIF table is the protein's shape written out atom by atom. For each backbone N, Cα, C, and carbonyl O, it records an (x, y, z) coordinate triple in Å plus the residue type, chain letter, and residue number.

Radius of gyration, Cα contacts, bounding box. Three whole-structure scalars: the radius of gyration (RMS distance of Cα from centroid, in Å), the count of Cα–Cα contacts (pairs closer than 8 Å and separated by more than four residues in sequence — i.e. tertiary, not local, contacts), and the bounding-box dimensions. Together they distinguish compact globular folds from extended fibres or disordered chains.

Foldseek 3Di. The Foldseek 3Di string encodes local tertiary geometry as a 20-letter alphabet — one character per residue — derived from the relative positions of nearby Cα atoms. Unlike the amino-acid sequence, 3Di is a direct function of the 3D structure, so two proteins with the same fold have similar 3Di strings even at low sequence identity.

Rendered structure images. Six rendered views show the 3D structure from the faces of a cube — i.e. along ±x, ±y, ±z. Rendering representation is drawn randomly per protein from cartoon (secondary-structure ribbons), sticks (backbone bonds), or molecular surface; coloring is either N→C rainbow (blue at the N-terminus through red at the C-terminus) or one color per chain.

Nearest PDB structures. The Foldseek neighbor list gives the closest experimentally determined structures in the PDB, ranked by structural alignment. TM-score near 1 means near-identical fold; near 0.3 means only rough topology match. This is how one finds what a novel AlphaFold prediction most resembles in the solved-structure universe.

Solvent-accessible surface area. SASA measures how much of the protein is reachable by solvent. It is computed by rolling a water-sized probe over the atomic surface and summing the exposed area (Å²). Per-residue SASA distinguishes core (buried, low SASA) from surface (exposed, high SASA) residues; total SASA is a whole-molecule size measure.